Protein AF-Q6ZEW1-F1 (afdb_monomer_lite)

Radius of gyration: 17.73 Å; chains: 1; bounding box: 38×33×51 Å

Structure (mmCIF, N/CA/C/O backbone):
data_AF-Q6ZEW1-F1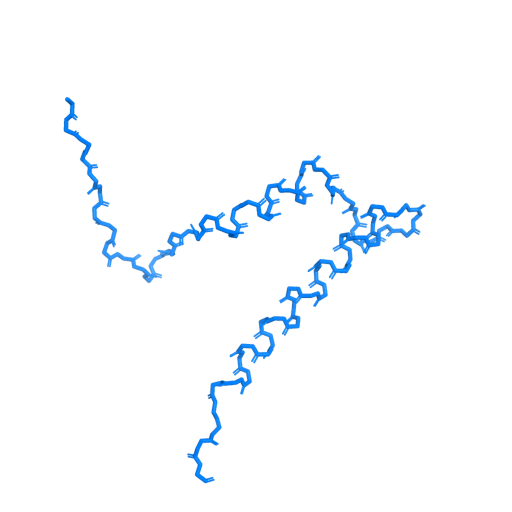
#
_entry.id   AF-Q6ZEW1-F1
#
loop_
_atom_site.group_PDB
_atom_site.id
_atom_site.type_symbol
_atom_site.label_atom_id
_atom_site.label_alt_id
_atom_site.label_comp_id
_atom_site.label_asym_id
_atom_site.label_entity_id
_atom_site.label_seq_id
_atom_site.pdbx_PDB_ins_code
_atom_site.Cartn_x
_atom_site.Cartn_y
_atom_site.Cartn_z
_atom_site.occupancy
_atom_site.B_iso_or_equiv
_atom_site.auth_seq_id
_atom_site.auth_comp_id
_atom_site.auth_asym_id
_atom_site.auth_atom_id
_atom_site.pdbx_PDB_model_num
ATOM 1 N N . MET A 1 1 ? -0.209 0.371 33.303 1.00 42.25 1 MET A N 1
ATOM 2 C CA . MET A 1 1 ? -0.909 1.197 32.296 1.00 42.25 1 MET A CA 1
ATOM 3 C C . MET A 1 1 ? -1.860 0.279 31.547 1.00 42.25 1 MET A C 1
ATOM 5 O O . MET A 1 1 ? -1.383 -0.608 30.854 1.00 42.25 1 MET A O 1
ATOM 9 N N . GLN A 1 2 ? -3.171 0.380 31.774 1.00 48.22 2 GLN A N 1
ATOM 10 C CA . GLN A 1 2 ? -4.138 -0.431 31.027 1.00 48.22 2 GLN A CA 1
ATOM 11 C C . GLN A 1 2 ? -4.264 0.149 29.612 1.00 48.22 2 GLN A C 1
ATOM 13 O O . GLN A 1 2 ? -4.596 1.324 29.459 1.00 48.22 2 GLN A O 1
ATOM 18 N N . SER A 1 3 ? -3.944 -0.644 28.586 1.00 56.00 3 SER A N 1
ATOM 19 C CA . SER A 1 3 ? -4.180 -0.274 27.192 1.00 56.00 3 SER A CA 1
ATOM 20 C C . SER A 1 3 ? -5.680 -0.359 26.930 1.00 56.00 3 SER A C 1
ATOM 22 O O . SER A 1 3 ? -6.256 -1.435 26.781 1.00 56.00 3 SER A O 1
ATOM 24 N N . ASN A 1 4 ? -6.337 0.797 26.938 1.00 55.53 4 ASN A N 1
ATOM 25 C CA . ASN A 1 4 ? -7.752 0.907 26.623 1.00 55.53 4 ASN A CA 1
ATOM 26 C C . ASN A 1 4 ? -7.933 0.613 25.125 1.00 55.53 4 ASN A C 1
ATOM 28 O O . ASN A 1 4 ? -7.818 1.501 24.280 1.00 55.53 4 ASN A O 1
ATOM 32 N N . LYS A 1 5 ? -8.096 -0.667 24.779 1.00 64.19 5 LYS A N 1
ATOM 33 C CA . LYS A 1 5 ? -8.270 -1.124 23.402 1.00 64.19 5 LYS A CA 1
ATOM 34 C C . LYS A 1 5 ? -9.670 -0.704 22.966 1.00 64.19 5 LYS A C 1
ATOM 36 O O . LYS A 1 5 ? -10.641 -1.382 23.290 1.00 64.19 5 LYS A O 1
ATOM 41 N N . GLN A 1 6 ? -9.775 0.442 22.290 1.00 70.88 6 GLN A N 1
ATOM 42 C CA . GLN A 1 6 ? -11.035 0.887 21.698 1.00 70.88 6 GLN A CA 1
ATOM 43 C C . GLN A 1 6 ? -11.590 -0.242 20.827 1.00 70.88 6 GLN A C 1
ATOM 45 O O . GLN A 1 6 ? -10.931 -0.719 19.902 1.00 70.88 6 GLN A O 1
ATOM 50 N N . ILE A 1 7 ? -12.788 -0.706 21.170 1.00 74.38 7 ILE A N 1
ATOM 51 C CA . ILE A 1 7 ? -13.474 -1.747 20.417 1.00 74.38 7 ILE A CA 1
ATOM 52 C C . ILE A 1 7 ? -14.153 -1.050 19.237 1.00 74.38 7 ILE A C 1
ATOM 54 O O . ILE A 1 7 ? -15.130 -0.326 19.413 1.00 74.38 7 ILE A O 1
ATOM 58 N N . HIS A 1 8 ? -13.598 -1.236 18.038 1.00 70.19 8 HIS A N 1
ATOM 59 C CA . HIS A 1 8 ? -14.160 -0.704 16.796 1.00 70.19 8 HIS A CA 1
ATOM 60 C C . HIS A 1 8 ? -15.301 -1.611 16.335 1.00 70.19 8 HIS A C 1
ATOM 62 O O . HIS A 1 8 ? -15.066 -2.704 15.821 1.00 70.19 8 HIS A O 1
ATOM 68 N N . LEU A 1 9 ? -16.539 -1.185 16.586 1.00 74.50 9 LEU A N 1
ATOM 69 C CA . LEU A 1 9 ? -17.745 -1.945 16.235 1.00 74.50 9 LEU A CA 1
ATOM 70 C C . LEU A 1 9 ? -18.344 -1.527 14.883 1.00 74.50 9 LEU A C 1
ATOM 72 O O . LEU A 1 9 ? -19.288 -2.160 14.421 1.00 74.50 9 LEU A O 1
ATOM 76 N N . ASP A 1 10 ? -17.788 -0.499 14.235 1.00 76.12 10 ASP A N 1
ATOM 77 C CA . ASP A 1 10 ? -18.315 0.063 12.990 1.00 76.12 10 ASP A CA 1
ATOM 78 C C . ASP A 1 10 ? -17.387 -0.189 11.793 1.00 76.12 10 ASP A C 1
ATOM 80 O O . ASP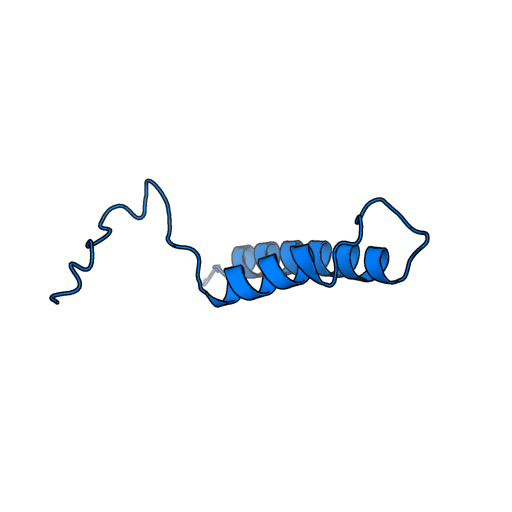 A 1 10 ? -16.690 0.695 11.291 1.00 76.12 10 ASP A O 1
ATOM 84 N N . TYR A 1 11 ? -17.398 -1.429 11.306 1.00 73.12 11 TYR A N 1
ATOM 85 C CA . TYR A 1 11 ? -16.719 -1.794 10.058 1.00 73.12 11 TYR A CA 1
ATOM 86 C C . TYR A 1 11 ? -17.402 -1.220 8.805 1.00 73.12 11 TYR A C 1
ATOM 88 O O . TYR A 1 11 ? -16.851 -1.348 7.712 1.00 73.12 11 TYR A O 1
ATOM 96 N N . HIS A 1 12 ? -18.588 -0.614 8.939 1.00 72.19 12 HIS A N 1
ATOM 97 C CA . HIS A 1 12 ? -19.310 -0.002 7.827 1.00 72.19 12 HIS A CA 1
ATOM 98 C C . HIS A 1 12 ? -18.845 1.442 7.576 1.00 72.19 12 HIS A C 1
ATOM 100 O O . HIS A 1 12 ? -18.801 1.868 6.424 1.00 72.19 12 HIS A O 1
ATOM 106 N N . ALA A 1 13 ? -18.444 2.181 8.617 1.00 73.88 13 ALA A N 1
ATOM 107 C CA . ALA A 1 13 ? -17.841 3.508 8.471 1.00 73.88 13 ALA A CA 1
ATOM 108 C C . ALA A 1 13 ? -16.418 3.450 7.902 1.00 73.88 13 ALA A C 1
ATOM 110 O O . ALA A 1 13 ? -16.062 4.237 7.027 1.00 73.88 13 ALA A O 1
ATOM 111 N N . THR A 1 14 ? -15.590 2.532 8.402 1.00 67.19 14 THR A N 1
ATOM 112 C CA . THR A 1 14 ? -14.246 2.276 7.873 1.00 67.19 14 THR A CA 1
ATOM 113 C C . THR A 1 14 ? -13.707 0.954 8.409 1.00 67.19 14 THR A C 1
ATOM 115 O O . THR A 1 14 ? -14.031 0.534 9.523 1.00 67.19 14 THR A O 1
ATOM 118 N N . THR A 1 15 ? -12.862 0.292 7.624 1.00 77.88 15 THR A N 1
ATOM 119 C CA . THR A 1 15 ? -12.202 -0.954 8.014 1.00 77.88 15 THR A CA 1
ATOM 120 C C . THR A 1 15 ? -10.753 -0.676 8.415 1.00 77.88 15 THR A C 1
ATOM 122 O O . THR A 1 15 ? -10.032 -0.054 7.629 1.00 77.88 15 THR A O 1
ATOM 125 N N . PRO A 1 16 ? -10.282 -1.166 9.577 1.00 80.44 16 PRO A N 1
ATOM 126 C CA . PRO A 1 16 ? -8.867 -1.125 9.923 1.00 80.44 16 PRO A CA 1
ATOM 127 C C . PRO A 1 16 ? -8.023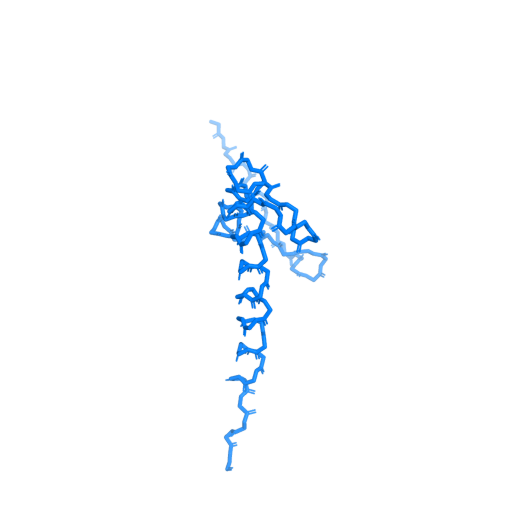 -1.766 8.817 1.00 80.44 16 PRO A C 1
ATOM 129 O O . PRO A 1 16 ? -8.331 -2.865 8.351 1.00 80.44 16 PRO A O 1
ATOM 132 N N . VAL A 1 17 ? -6.967 -1.074 8.392 1.00 82.75 17 VAL A N 1
ATOM 133 C CA . VAL A 1 17 ? -6.056 -1.579 7.360 1.00 82.75 17 VAL A CA 1
ATOM 134 C C . VAL A 1 17 ? -5.270 -2.763 7.925 1.00 82.75 17 VAL A C 1
ATOM 136 O O . VAL A 1 17 ? -4.700 -2.676 9.013 1.00 82.75 17 VAL A O 1
ATOM 139 N N . ASP A 1 18 ? -5.239 -3.875 7.190 1.00 86.44 18 ASP A N 1
ATOM 140 C CA . ASP A 1 18 ? -4.416 -5.033 7.541 1.00 86.44 18 ASP A CA 1
ATOM 141 C C . ASP A 1 18 ? -2.926 -4.634 7.516 1.00 86.44 18 ASP A C 1
ATOM 143 O O . ASP A 1 18 ? -2.493 -4.016 6.539 1.00 86.44 18 ASP A O 1
ATOM 147 N N . PRO A 1 19 ? -2.117 -4.986 8.532 1.00 85.62 19 PRO A N 1
ATOM 148 C CA . PRO A 1 19 ? -0.699 -4.624 8.580 1.00 85.62 19 PRO A CA 1
ATOM 149 C C . PRO A 1 19 ? 0.080 -4.969 7.304 1.00 85.62 19 PRO A C 1
ATOM 151 O O . PRO A 1 19 ? 0.908 -4.176 6.860 1.00 85.62 19 PRO A O 1
ATOM 154 N N . ARG A 1 20 ? -0.257 -6.084 6.641 1.00 85.31 20 ARG A N 1
ATOM 155 C CA . ARG A 1 20 ? 0.378 -6.519 5.384 1.00 85.31 20 ARG A CA 1
ATOM 156 C C . ARG A 1 20 ? 0.111 -5.558 4.226 1.00 85.31 20 ARG A C 1
ATOM 158 O O . ARG A 1 20 ? 0.902 -5.480 3.288 1.00 85.31 20 ARG A O 1
ATOM 165 N N . VAL A 1 21 ? -1.024 -4.858 4.255 1.00 84.38 21 VAL A N 1
ATOM 166 C CA . VAL A 1 21 ? -1.353 -3.809 3.280 1.00 84.38 21 VAL A CA 1
ATOM 167 C C . VAL A 1 21 ? -0.520 -2.570 3.578 1.00 84.38 21 VAL A C 1
ATOM 169 O O . VAL A 1 21 ? 0.095 -2.028 2.664 1.00 84.38 21 VAL A O 1
ATOM 172 N N . THR A 1 22 ? -0.441 -2.162 4.845 1.00 86.00 22 THR A N 1
ATOM 173 C CA . THR A 1 22 ? 0.351 -0.998 5.264 1.00 86.00 22 THR A CA 1
ATOM 174 C C . THR A 1 22 ? 1.829 -1.155 4.913 1.00 86.00 22 THR A C 1
ATOM 176 O O . THR A 1 22 ? 2.407 -0.237 4.342 1.00 86.00 22 THR A O 1
ATOM 179 N N . GLU A 1 23 ? 2.428 -2.315 5.188 1.00 86.44 23 GLU A N 1
ATOM 180 C CA . GLU A 1 23 ? 3.833 -2.606 4.866 1.00 86.44 23 GLU A CA 1
ATOM 181 C C . GLU A 1 23 ? 4.127 -2.409 3.376 1.00 86.44 23 GLU A C 1
ATOM 183 O O . GLU A 1 23 ? 5.039 -1.666 3.014 1.00 86.44 23 GLU A O 1
ATOM 188 N N . LYS A 1 24 ? 3.297 -2.997 2.507 1.00 84.56 24 LYS A N 1
ATOM 189 C CA . LYS A 1 24 ? 3.445 -2.852 1.055 1.00 84.56 24 LYS A CA 1
ATOM 190 C C . LYS A 1 24 ? 3.254 -1.411 0.598 1.00 84.56 24 LYS A C 1
ATOM 192 O O . LYS A 1 24 ? 4.019 -0.925 -0.225 1.00 84.56 24 LYS A O 1
ATOM 197 N N . VAL A 1 25 ? 2.244 -0.715 1.119 1.00 85.88 25 VAL A N 1
ATOM 198 C CA . VAL A 1 25 ? 1.996 0.689 0.758 1.00 85.88 25 VAL A CA 1
ATOM 199 C C . VAL A 1 25 ? 3.202 1.555 1.128 1.00 85.88 25 VAL A C 1
ATOM 201 O O . VAL A 1 25 ? 3.683 2.315 0.291 1.00 85.88 25 VAL A O 1
ATOM 204 N N . VAL A 1 26 ? 3.742 1.401 2.339 1.00 87.62 26 VAL A N 1
ATOM 205 C CA . VAL A 1 26 ? 4.921 2.154 2.794 1.00 87.62 26 VAL A CA 1
ATOM 206 C C . VAL A 1 26 ? 6.159 1.823 1.956 1.00 87.62 26 VAL A C 1
ATOM 208 O O . VAL A 1 26 ? 6.917 2.731 1.613 1.00 87.62 26 VAL A O 1
ATOM 211 N N . GLU A 1 27 ? 6.353 0.563 1.568 1.00 83.50 27 GLU A N 1
ATOM 212 C CA . GLU A 1 27 ? 7.463 0.149 0.704 1.00 83.50 27 GLU A CA 1
ATOM 213 C C . GLU A 1 27 ? 7.450 0.891 -0.645 1.00 83.50 27 GLU A C 1
ATOM 215 O O . GLU A 1 27 ? 8.484 1.428 -1.063 1.00 83.50 27 GLU A O 1
ATOM 220 N N . PHE A 1 28 ? 6.281 0.987 -1.291 1.00 82.00 28 PHE A N 1
ATOM 221 C CA . PHE A 1 28 ? 6.110 1.731 -2.546 1.00 82.00 28 PHE A CA 1
ATOM 222 C C . PHE A 1 28 ? 6.178 3.248 -2.363 1.00 82.00 28 PHE A C 1
ATOM 224 O O . PHE A 1 28 ? 6.581 3.952 -3.283 1.00 82.00 28 PHE A O 1
ATOM 231 N N . MET A 1 29 ? 5.857 3.766 -1.178 1.00 81.88 29 MET A N 1
ATOM 232 C CA . MET A 1 29 ? 5.998 5.196 -0.886 1.00 81.88 29 MET A CA 1
ATOM 233 C C . MET A 1 29 ? 7.441 5.624 -0.596 1.00 81.88 29 MET A C 1
ATOM 235 O O . MET A 1 29 ? 7.782 6.780 -0.825 1.00 81.88 29 MET A O 1
ATOM 239 N N . THR A 1 30 ? 8.283 4.731 -0.073 1.00 80.38 30 THR A N 1
ATOM 240 C CA . THR A 1 30 ? 9.624 5.090 0.428 1.00 80.38 30 THR A CA 1
ATOM 241 C C . THR A 1 30 ? 10.762 4.585 -0.453 1.00 80.38 30 THR A C 1
ATOM 243 O O . THR A 1 30 ? 11.711 5.320 -0.713 1.00 80.38 30 THR A O 1
ATOM 246 N N . THR A 1 31 ? 10.669 3.348 -0.942 1.00 76.75 31 THR A N 1
ATOM 247 C CA . THR A 1 31 ? 11.770 2.648 -1.634 1.00 76.75 31 THR A CA 1
ATOM 248 C C . THR A 1 31 ? 11.514 2.467 -3.124 1.00 76.75 31 THR A C 1
ATOM 250 O O . THR A 1 31 ? 12.457 2.430 -3.910 1.00 76.75 31 THR A O 1
ATOM 253 N N . GLN A 1 32 ? 10.246 2.341 -3.521 1.00 74.38 32 GLN A N 1
ATOM 254 C CA . GLN A 1 32 ? 9.834 2.099 -4.907 1.00 74.38 32 GLN A CA 1
ATOM 255 C C . GLN A 1 32 ? 8.882 3.197 -5.407 1.00 74.38 32 GLN A C 1
ATOM 257 O O . GLN A 1 32 ? 7.857 2.909 -6.019 1.00 74.38 32 GLN A O 1
ATOM 262 N N . PHE A 1 33 ? 9.236 4.460 -5.147 1.00 71.50 33 PHE A N 1
ATOM 263 C CA . PHE A 1 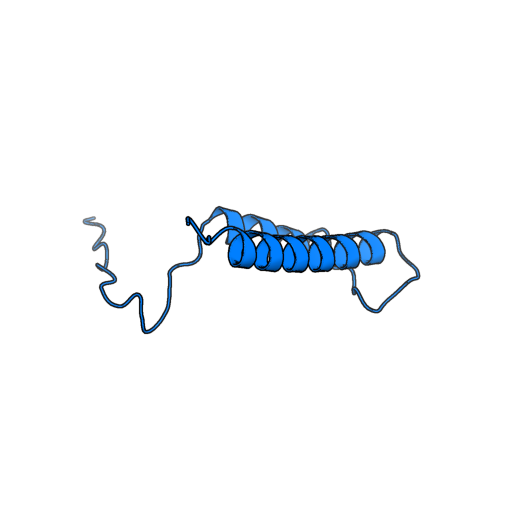33 ? 8.437 5.671 -5.408 1.00 71.50 33 PHE A CA 1
ATOM 264 C C . PHE A 1 33 ? 8.310 6.053 -6.898 1.00 71.50 33 PHE A C 1
ATOM 266 O O . PHE A 1 33 ? 8.111 7.220 -7.235 1.00 71.50 33 PHE A O 1
ATOM 273 N N . GLY A 1 34 ? 8.450 5.080 -7.798 1.00 70.69 34 GLY A N 1
ATOM 274 C CA . GLY A 1 34 ? 8.375 5.292 -9.238 1.00 70.69 34 GLY A CA 1
ATOM 275 C C . GLY A 1 34 ? 7.016 5.843 -9.639 1.00 70.69 34 GLY A C 1
ATOM 276 O O . GLY A 1 34 ? 5.978 5.466 -9.088 1.00 70.69 34 GLY A O 1
ATOM 277 N N . ASN A 1 35 ? 7.012 6.736 -10.617 1.00 70.50 35 ASN A N 1
ATOM 278 C CA . ASN A 1 35 ? 5.768 7.219 -11.175 1.00 70.50 35 ASN A CA 1
ATOM 279 C C . ASN A 1 35 ? 5.321 6.241 -12.263 1.00 70.50 35 ASN A C 1
ATOM 281 O O . ASN A 1 35 ? 5.943 6.159 -13.314 1.00 70.50 35 ASN A O 1
ATOM 285 N N . ALA A 1 36 ? 4.202 5.544 -12.060 1.00 62.06 36 ALA A N 1
ATOM 286 C CA . ALA A 1 36 ? 3.674 4.581 -13.033 1.00 62.06 36 ALA A CA 1
ATOM 287 C C . ALA A 1 36 ? 3.329 5.190 -14.420 1.00 62.06 36 ALA A C 1
ATOM 289 O O . ALA A 1 36 ? 3.055 4.445 -15.374 1.00 62.06 36 ALA A O 1
ATOM 290 N N . SER A 1 37 ? 3.308 6.526 -14.548 1.00 61.47 37 SER A N 1
ATOM 291 C CA . SER A 1 37 ? 3.165 7.235 -15.828 1.00 61.47 37 SER A CA 1
ATOM 292 C C . SER A 1 37 ? 4.492 7.600 -16.506 1.00 61.47 37 SER A C 1
ATOM 294 O O . SER A 1 37 ? 4.470 7.957 -17.681 1.00 61.47 37 SER A O 1
ATOM 296 N N . SER A 1 38 ? 5.614 7.541 -15.792 1.00 62.94 38 SER A N 1
ATOM 297 C CA . SER A 1 38 ? 6.959 7.737 -16.340 1.00 62.94 38 SER A CA 1
ATOM 298 C C . SER A 1 38 ? 7.490 6.413 -16.908 1.00 62.94 38 SER A C 1
ATOM 300 O O . SER A 1 38 ? 7.026 5.344 -16.515 1.00 62.94 38 SER A O 1
ATOM 302 N N . VAL A 1 39 ? 8.392 6.463 -17.895 1.00 60.84 39 VAL A N 1
ATOM 303 C CA . VAL A 1 39 ? 8.873 5.262 -18.626 1.00 60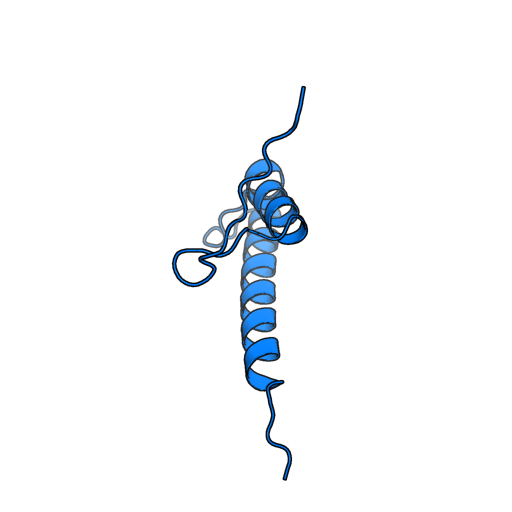.84 39 VAL A CA 1
ATOM 304 C C . VAL A 1 39 ? 10.406 5.194 -18.683 1.00 60.84 39 VAL A C 1
ATOM 306 O O . VAL A 1 39 ? 10.968 4.317 -19.326 1.00 60.84 39 VAL A O 1
ATOM 309 N N . ASP A 1 40 ? 11.101 6.112 -18.008 1.00 61.16 40 ASP A N 1
ATOM 310 C CA . ASP A 1 40 ? 12.546 6.282 -18.192 1.00 61.16 40 ASP A CA 1
ATOM 311 C C . ASP A 1 40 ? 13.389 5.539 -17.143 1.00 61.16 40 ASP A C 1
ATOM 313 O O . ASP A 1 40 ? 14.601 5.420 -17.313 1.00 61.16 40 ASP A O 1
ATOM 317 N N . HIS A 1 41 ? 12.792 5.039 -16.051 1.00 66.25 41 HIS A N 1
ATOM 318 C CA . HIS A 1 41 ? 13.534 4.403 -14.957 1.00 66.25 41 HIS A CA 1
ATOM 319 C C . HIS A 1 41 ? 12.947 3.051 -14.540 1.00 66.25 41 HIS A C 1
ATOM 321 O O . HIS A 1 41 ? 11.741 2.874 -14.420 1.00 66.25 41 HIS A O 1
ATOM 327 N N . SER A 1 42 ? 13.827 2.110 -14.181 1.00 68.19 42 SER A N 1
ATOM 328 C CA . SER A 1 42 ? 13.451 0.772 -13.680 1.00 68.19 42 SER A CA 1
ATOM 329 C C . SER A 1 42 ? 12.557 0.780 -12.427 1.00 68.19 42 SER A C 1
ATOM 331 O O . SER A 1 42 ? 11.912 -0.220 -12.113 1.00 68.19 42 SER A O 1
ATOM 333 N N . ILE A 1 43 ? 12.507 1.900 -11.699 1.00 68.38 43 ILE A N 1
ATOM 334 C CA . ILE A 1 43 ? 11.613 2.104 -10.551 1.00 68.38 43 ILE A CA 1
ATOM 335 C C . ILE A 1 43 ? 10.170 2.358 -11.030 1.00 68.38 43 ILE A C 1
ATOM 337 O O . ILE A 1 43 ? 9.225 1.891 -10.394 1.00 68.38 43 ILE A O 1
ATOM 341 N N . ASP A 1 44 ? 9.994 3.014 -12.179 1.00 68.62 44 ASP A N 1
ATOM 342 C CA . ASP A 1 44 ? 8.685 3.293 -12.778 1.00 68.62 44 ASP A CA 1
ATOM 343 C C . ASP A 1 44 ? 8.024 2.005 -13.302 1.00 68.62 44 ASP A C 1
ATOM 345 O O . ASP A 1 44 ? 6.831 1.781 -13.081 1.00 68.62 44 ASP A O 1
ATOM 349 N N . ASP A 1 45 ? 8.815 1.094 -13.884 1.00 73.75 45 ASP A N 1
ATOM 350 C CA . ASP A 1 45 ? 8.353 -0.239 -14.305 1.00 73.75 45 ASP A CA 1
ATOM 351 C C . ASP A 1 45 ? 7.846 -1.074 -13.122 1.00 73.75 45 ASP A C 1
ATOM 353 O O . ASP A 1 45 ? 6.820 -1.756 -13.215 1.00 73.75 45 ASP A O 1
ATOM 357 N N . ARG A 1 46 ? 8.536 -0.998 -11.976 1.00 76.38 46 ARG A N 1
ATOM 358 C CA . ARG A 1 46 ? 8.118 -1.683 -10.742 1.00 76.38 46 ARG A CA 1
ATOM 359 C C . ARG A 1 46 ? 6.820 -1.106 -10.190 1.00 76.38 46 ARG A C 1
ATOM 361 O O . ARG A 1 46 ? 5.935 -1.873 -9.811 1.00 76.38 46 ARG A O 1
ATOM 368 N N . ALA A 1 47 ? 6.676 0.219 -10.192 1.00 76.00 47 ALA A N 1
ATOM 369 C CA . ALA A 1 47 ? 5.446 0.883 -9.772 1.00 76.00 47 ALA A CA 1
ATOM 370 C C . ALA A 1 47 ? 4.258 0.504 -10.676 1.00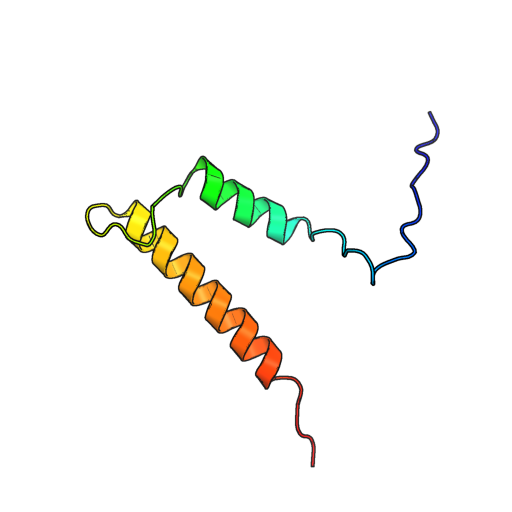 76.00 47 ALA A C 1
ATOM 372 O O . ALA A 1 47 ? 3.179 0.170 -10.179 1.00 76.00 47 ALA A O 1
ATOM 373 N N . ARG A 1 48 ? 4.458 0.471 -12.001 1.00 77.19 48 ARG A N 1
ATOM 374 C CA . ARG A 1 48 ? 3.432 0.031 -12.958 1.00 77.19 48 ARG A CA 1
ATOM 375 C C . ARG A 1 48 ? 3.047 -1.436 -12.744 1.00 77.19 48 ARG A C 1
ATOM 377 O O . ARG A 1 48 ? 1.860 -1.738 -12.618 1.00 77.19 48 ARG A O 1
ATOM 384 N N . GLY A 1 49 ? 4.030 -2.327 -12.609 1.00 82.00 49 GLY A N 1
ATOM 385 C CA . GLY A 1 49 ? 3.793 -3.747 -12.339 1.00 82.00 49 GLY A CA 1
ATOM 386 C C . GLY A 1 49 ? 3.017 -3.993 -11.040 1.00 82.00 49 GLY A C 1
ATOM 387 O O . GLY A 1 49 ? 2.117 -4.831 -11.008 1.00 82.00 49 GLY A O 1
ATOM 388 N N . ALA A 1 50 ? 3.303 -3.231 -9.982 1.00 81.50 50 ALA A N 1
ATOM 389 C CA . ALA A 1 50 ? 2.590 -3.329 -8.710 1.00 81.50 50 ALA A CA 1
ATOM 390 C C . ALA A 1 50 ? 1.113 -2.918 -8.821 1.00 81.50 50 ALA A C 1
ATOM 392 O O . ALA A 1 50 ? 0.237 -3.596 -8.278 1.00 81.50 50 ALA A O 1
ATOM 393 N N . VAL A 1 51 ? 0.819 -1.845 -9.565 1.00 80.38 51 VAL A N 1
ATOM 394 C CA . VAL A 1 51 ? -0.558 -1.396 -9.829 1.00 80.38 51 VAL A CA 1
ATOM 395 C C . VAL A 1 51 ? -1.333 -2.439 -10.637 1.00 80.38 51 VAL A C 1
ATOM 397 O O . VAL A 1 51 ? -2.489 -2.731 -10.318 1.00 80.38 51 VAL A O 1
ATOM 400 N N . ASP A 1 52 ? -0.711 -3.033 -11.654 1.00 81.31 52 ASP A N 1
ATOM 401 C CA . ASP A 1 52 ? -1.358 -4.049 -12.488 1.00 81.31 52 ASP A CA 1
ATOM 402 C C . ASP A 1 52 ? -1.627 -5.344 -11.711 1.00 81.31 52 ASP A C 1
ATOM 404 O O . ASP A 1 52 ? -2.734 -5.887 -11.779 1.00 81.31 52 ASP A O 1
ATOM 408 N N . GLN A 1 53 ? -0.679 -5.791 -10.881 1.00 83.38 53 GLN A N 1
ATOM 409 C CA . GLN A 1 53 ? -0.885 -6.924 -9.973 1.00 83.38 53 GLN A CA 1
ATOM 410 C C . GLN A 1 53 ? -2.011 -6.657 -8.968 1.00 83.38 53 GLN A C 1
ATOM 412 O O . GLN A 1 53 ? -2.860 -7.524 -8.742 1.00 83.38 53 GLN A O 1
ATOM 417 N N . ALA A 1 54 ? -2.068 -5.456 -8.384 1.00 79.88 54 ALA A N 1
ATOM 418 C CA . ALA A 1 54 ? -3.135 -5.085 -7.461 1.00 79.88 54 ALA A CA 1
ATOM 419 C C . ALA A 1 54 ? -4.512 -5.160 -8.143 1.00 79.88 54 ALA A C 1
ATOM 421 O O . ALA A 1 54 ? -5.428 -5.793 -7.609 1.00 79.88 54 ALA A O 1
ATOM 422 N N . LYS A 1 55 ? -4.646 -4.616 -9.360 1.00 77.94 55 LYS A N 1
ATOM 423 C CA . LYS A 1 55 ? -5.884 -4.698 -10.154 1.00 77.94 55 LYS A CA 1
ATOM 424 C C . LYS A 1 55 ? -6.278 -6.142 -10.451 1.00 77.94 55 LYS A C 1
ATOM 426 O O . LYS A 1 55 ? -7.431 -6.511 -10.230 1.00 77.94 55 LYS A O 1
ATOM 431 N N . GLN A 1 56 ? -5.333 -6.973 -10.892 1.00 75.25 56 GLN A N 1
ATOM 432 C CA . GLN A 1 56 ? -5.591 -8.393 -11.144 1.00 75.25 56 GLN A CA 1
ATOM 433 C C . GLN A 1 56 ? -6.035 -9.126 -9.878 1.00 75.25 56 GLN A C 1
ATOM 435 O O . GLN A 1 56 ? -6.969 -9.923 -9.933 1.00 75.25 56 GLN A O 1
ATOM 440 N N . SER A 1 57 ? -5.433 -8.825 -8.725 1.00 74.25 57 SER A N 1
ATOM 441 C CA . SER A 1 57 ? -5.800 -9.455 -7.455 1.00 74.25 57 SER A CA 1
ATOM 442 C C . SER A 1 57 ? -7.242 -9.139 -7.037 1.00 74.25 57 SER A C 1
ATOM 444 O O . SER A 1 57 ? -7.945 -10.032 -6.566 1.00 74.25 57 SER A O 1
ATOM 446 N N . VAL A 1 58 ? -7.715 -7.906 -7.260 1.00 71.38 58 VAL A N 1
ATOM 447 C CA . VAL A 1 58 ? -9.099 -7.491 -6.972 1.00 71.38 58 VAL A CA 1
ATOM 448 C C . VAL A 1 58 ? -10.073 -8.151 -7.944 1.00 71.38 58 VAL A C 1
ATOM 450 O O . VAL A 1 58 ? -11.118 -8.655 -7.531 1.00 71.38 58 VAL A O 1
ATOM 453 N N . VAL A 1 59 ? -9.717 -8.190 -9.229 1.00 65.50 59 VAL A N 1
ATOM 454 C CA . VAL A 1 59 ? -10.504 -8.843 -10.280 1.00 65.50 59 VAL A CA 1
ATOM 455 C C . VAL A 1 59 ? -10.649 -10.340 -9.981 1.00 65.50 59 VAL A C 1
ATOM 457 O O . VAL A 1 59 ? -11.770 -10.839 -9.896 1.00 65.50 59 VAL A O 1
ATOM 460 N N . TYR A 1 60 ? -9.548 -11.044 -9.715 1.00 58.72 60 TYR A N 1
ATOM 461 C CA . TYR A 1 60 ? -9.551 -12.475 -9.398 1.00 58.72 60 TYR A CA 1
ATOM 462 C C . TYR A 1 60 ? -10.343 -12.791 -8.120 1.00 58.72 60 TYR A C 1
ATOM 464 O O . TYR A 1 60 ? -11.158 -13.713 -8.099 1.00 58.72 60 TYR A O 1
ATOM 472 N N . GLN A 1 61 ? -10.179 -11.987 -7.063 1.00 61.38 61 GLN A N 1
ATOM 473 C CA . GLN A 1 61 ? -10.958 -12.138 -5.829 1.00 61.38 61 GLN A CA 1
ATOM 474 C C . GLN A 1 61 ? -12.460 -11.927 -6.046 1.00 61.38 61 GLN A C 1
ATOM 476 O O . GLN A 1 61 ? -13.271 -12.612 -5.421 1.00 61.38 61 GLN A O 1
ATOM 481 N N . ARG A 1 62 ? -12.842 -10.999 -6.930 1.00 58.53 62 ARG A N 1
ATOM 482 C CA . ARG A 1 62 ? -14.247 -10.727 -7.248 1.00 58.53 62 ARG A CA 1
ATOM 483 C C . ARG A 1 62 ? -14.882 -11.852 -8.064 1.00 58.53 62 ARG A C 1
ATOM 485 O O . ARG A 1 62 ? -16.033 -12.188 -7.802 1.00 58.53 62 ARG A O 1
ATOM 492 N N . PHE A 1 63 ? -14.146 -12.457 -8.996 1.00 59.09 63 PHE A N 1
ATOM 493 C CA . PHE A 1 63 ? -14.658 -13.542 -9.840 1.00 59.09 63 PHE A CA 1
ATOM 494 C C . PHE A 1 63 ? -14.686 -14.914 -9.146 1.00 59.09 63 PHE A C 1
ATOM 496 O O . PHE A 1 63 ? -15.568 -15.717 -9.434 1.00 59.09 63 PHE A O 1
ATOM 503 N N . ASN A 1 64 ? -13.823 -15.167 -8.157 1.00 55.94 64 ASN A N 1
ATOM 504 C CA . ASN A 1 64 ? -13.846 -16.421 -7.388 1.00 55.94 64 ASN A CA 1
ATOM 505 C C . ASN A 1 64 ? -14.946 -16.499 -6.311 1.00 55.94 64 ASN A C 1
ATOM 507 O O . ASN A 1 64 ? -15.023 -17.480 -5.568 1.00 55.94 64 ASN A O 1
ATOM 511 N N . ARG A 1 65 ? -15.859 -15.520 -6.249 1.00 52.16 65 ARG A N 1
ATOM 512 C CA . ARG A 1 65 ? -17.091 -15.586 -5.445 1.00 52.16 65 ARG A CA 1
ATOM 513 C C . ARG A 1 65 ? -18.279 -16.173 -6.242 1.00 52.16 65 ARG A C 1
ATOM 515 O O . ARG A 1 65 ? -19.358 -15.605 -6.225 1.00 52.16 65 ARG A O 1
ATOM 522 N N . ARG A 1 66 ? -18.043 -17.353 -6.846 1.00 49.06 66 ARG A N 1
ATOM 523 C CA . ARG A 1 66 ? -18.971 -18.395 -7.373 1.00 49.06 66 ARG A CA 1
ATOM 524 C C . ARG A 1 66 ? -19.952 -18.023 -8.513 1.00 49.06 66 ARG A C 1
ATOM 526 O O . ARG A 1 66 ? -20.467 -16.915 -8.579 1.00 49.06 66 ARG A O 1
ATOM 533 N N . PRO A 1 67 ? -20.286 -19.019 -9.360 1.00 44.84 67 PRO A N 1
ATOM 534 C CA . PRO A 1 67 ? -21.510 -19.766 -9.075 1.00 44.84 67 PRO A CA 1
ATOM 535 C C . PRO A 1 67 ? -21.251 -21.269 -8.919 1.00 44.84 67 PRO A C 1
ATOM 537 O O . PRO A 1 67 ? -20.670 -21.928 -9.772 1.00 44.84 67 PRO A O 1
ATOM 540 N N . THR A 1 68 ? -21.707 -21.805 -7.790 1.00 55.28 68 THR A N 1
ATOM 541 C CA . THR A 1 68 ? -22.075 -23.212 -7.656 1.00 55.28 68 THR A CA 1
ATOM 542 C C . THR A 1 68 ? -23.501 -23.360 -8.166 1.00 55.28 68 THR A C 1
ATOM 544 O O . THR A 1 68 ? -24.415 -22.865 -7.502 1.00 55.28 68 THR A O 1
ATOM 547 N N . SER A 1 69 ? -23.674 -24.007 -9.314 1.00 41.56 69 SER A N 1
ATOM 548 C CA . SER A 1 69 ? -24.740 -24.963 -9.666 1.00 41.56 69 SER A CA 1
ATOM 549 C C . SER A 1 69 ? -24.424 -25.540 -11.038 1.00 41.56 69 SER A C 1
ATOM 551 O O . SER A 1 69 ? -24.105 -24.728 -11.932 1.00 41.56 69 SER A O 1
#

Sequence (69 aa):
MQSNKQIHLDYHATTPVDPRVTEKVVEFMTTQFGNASSVDHSIDDRARGAVDQAKQSVVYQRFNRRPTS

Organism: Synechocystis sp. (strain ATCC 27184 / PCC 6803 / Kazusa) (NCBI:txid1111708)

Foldseek 3Di:
DDDPPPDPPCVPVDNPDDVVRVVVVVCCVPPLVACCPDDDDPSNVVVVVVVVVVVVVVVVVVVVPDDDD

InterPro domains:
  IPR000192 Aminotransferase class V domain [PF00266] (7-58)
  IPR015421 Pyridoxal phosphate-dependent transferase, major domain [G3DSA:3.40.640.10] (8-65)
  IPR015424 Pyridoxal phosphate-dependent transferase [SSF53383] (4-58)

pLDDT: mean 70.96, std 11.71, range [41.56, 87.62]

Secondary structure (DSSP, 8-state):
----------TTT-PPPPHHHHHHHHHHHHT----TT--SSHHHHHHHHHHHHHHHHHHHHHHTS----